Protein AF-A0A349SDU2-F1 (afdb_monomer_lite)

Sequence (182 aa):
MNSPEKTLDPVTVELIKGALQSARSEMEALIDRTSMSPFIREKKDYFTAVFDRQGRLISGTRVPLAGNLIDCILEQYPQDDMRDGDLYIYNDPYWSKGAVSHLPDMVFVAPVFSRSELMGFAEAWGHLWDIGGLMPGSISPDATETFHEGILVPPTRIYRAGQFNEEVMRMFLRNSRFPEMV

Radius of gyration: 17.79 Å; chains: 1; bounding box: 42×40×50 Å

Secondary structure (DSSP, 8-state):
-PPP-----HHHHHHHHHHHHHHHHHHHHHHHHH---HHHHTT--EEEEEEETTS-EEEE-SSS--S-SSHHHHHHS-GGG--TT-EEEE--TTTTTTSS-STTEEEEEEEEEETTEEEEEEEEEEE-S---SSSSSS--TT-SSGGGSS----SEEEEETTEE-HHHHHHHHHTSS-GGG-

pLDDT: mean 90.88, std 10.06, range [38.66, 98.62]

Structure (mmCIF, N/CA/C/O backbone):
data_AF-A0A349SDU2-F1
#
_entry.id   AF-A0A349SDU2-F1
#
loop_
_atom_site.group_PDB
_atom_site.id
_atom_site.type_symbol
_atom_site.label_atom_id
_atom_site.label_alt_id
_atom_site.label_comp_id
_atom_site.label_asym_id
_atom_site.label_entity_id
_atom_site.label_seq_id
_atom_site.pdbx_PDB_ins_code
_atom_site.Cartn_x
_atom_site.Cartn_y
_atom_site.Cartn_z
_atom_site.occupancy
_atom_site.B_iso_or_equiv
_atom_site.auth_seq_id
_atom_site.auth_comp_id
_atom_site.auth_asym_id
_atom_site.auth_atom_id
_atom_site.pdbx_PDB_model_num
ATOM 1 N N . MET A 1 1 ? -22.517 27.211 25.374 1.00 38.66 1 MET A N 1
ATOM 2 C CA . MET A 1 1 ? -22.355 26.172 26.412 1.00 38.66 1 MET A CA 1
ATOM 3 C C . MET A 1 1 ? -21.217 25.282 25.956 1.00 38.66 1 MET A C 1
ATOM 5 O O . MET A 1 1 ? -21.389 24.573 24.973 1.00 38.66 1 MET A O 1
ATOM 9 N N . ASN A 1 2 ? -20.042 25.411 26.573 1.00 44.59 2 ASN A N 1
ATOM 10 C CA . ASN A 1 2 ? -18.913 24.534 26.272 1.00 44.59 2 ASN A CA 1
ATOM 11 C C . ASN A 1 2 ? -19.280 23.131 26.749 1.00 44.59 2 ASN A C 1
ATOM 13 O O . ASN A 1 2 ? -19.652 22.954 27.909 1.00 44.59 2 ASN A O 1
ATOM 17 N N . SER A 1 3 ? -19.237 22.160 25.841 1.00 49.47 3 SER A N 1
ATOM 18 C CA . SER A 1 3 ? -19.352 20.753 26.222 1.00 49.47 3 SER A CA 1
ATOM 19 C C . SER A 1 3 ? -18.214 20.437 27.201 1.00 49.47 3 SER A C 1
ATOM 21 O O . SER A 1 3 ? -17.107 20.931 26.973 1.00 49.47 3 SER A O 1
ATOM 23 N N . PRO A 1 4 ? -18.451 19.683 28.289 1.00 53.06 4 PRO A N 1
ATOM 24 C CA . PRO A 1 4 ? -17.382 19.317 29.211 1.00 53.06 4 PRO A CA 1
ATOM 25 C C . PRO A 1 4 ? -16.270 18.619 28.422 1.00 53.06 4 PRO A C 1
ATOM 27 O O . PRO A 1 4 ? -16.563 17.740 27.606 1.00 53.06 4 PRO A O 1
ATOM 30 N N . GLU A 1 5 ? -15.014 19.032 28.626 1.00 62.66 5 GLU A N 1
ATOM 31 C CA . GLU A 1 5 ? -13.859 18.313 28.089 1.00 62.66 5 GLU A CA 1
ATOM 32 C C . GLU A 1 5 ? -13.986 16.851 28.517 1.00 62.66 5 GLU A C 1
ATOM 34 O O . GLU A 1 5 ? -13.950 16.530 29.705 1.00 62.66 5 GLU A O 1
ATOM 39 N N . LYS A 1 6 ? -14.201 15.956 27.547 1.00 67.00 6 LYS A N 1
ATOM 40 C CA . LYS A 1 6 ? -14.105 14.520 27.787 1.00 67.00 6 LYS A CA 1
ATOM 41 C C . LYS A 1 6 ? -12.643 14.229 28.093 1.00 67.00 6 LYS A C 1
ATOM 43 O O . LYS A 1 6 ? -11.842 14.058 27.178 1.00 67.00 6 LYS A O 1
ATOM 48 N N . THR A 1 7 ? -12.295 14.179 29.371 1.00 80.25 7 THR A N 1
ATOM 49 C CA . THR A 1 7 ? -11.026 13.617 29.820 1.00 80.25 7 THR A CA 1
ATOM 50 C C . THR A 1 7 ? -11.001 12.148 29.411 1.00 80.25 7 THR A C 1
ATOM 52 O O . THR A 1 7 ? -11.771 11.332 29.915 1.00 80.25 7 THR A O 1
ATOM 55 N N . LEU A 1 8 ? -10.167 11.825 28.420 1.00 87.12 8 LEU A N 1
ATOM 56 C CA . LEU A 1 8 ? -9.917 10.447 28.012 1.00 87.12 8 LEU A CA 1
ATOM 57 C C . LEU A 1 8 ? -9.234 9.718 29.171 1.00 87.12 8 LEU A C 1
ATOM 59 O O . LEU A 1 8 ? -8.253 10.218 29.720 1.00 87.12 8 LEU A O 1
ATOM 63 N N . ASP A 1 9 ? -9.757 8.549 29.538 1.00 93.69 9 ASP A N 1
ATOM 64 C CA . ASP A 1 9 ? -9.146 7.697 30.556 1.00 93.69 9 ASP A CA 1
ATOM 65 C C . ASP A 1 9 ? -7.732 7.271 30.103 1.00 93.69 9 ASP A C 1
ATOM 67 O O . ASP A 1 9 ? -7.604 6.620 29.059 1.00 93.69 9 ASP A O 1
ATOM 71 N N . PRO A 1 10 ? -6.666 7.613 30.853 1.00 93.38 10 PRO A N 1
ATOM 72 C CA . PRO A 1 10 ? -5.293 7.306 30.460 1.00 93.38 10 PRO A CA 1
ATOM 73 C C . PRO A 1 10 ? -5.035 5.811 30.255 1.00 93.38 10 PRO A C 1
ATOM 75 O O . PRO A 1 10 ? -4.247 5.440 29.387 1.00 93.38 10 PRO A O 1
ATOM 78 N N . VAL A 1 11 ? -5.718 4.947 31.018 1.00 95.62 11 VAL A N 1
ATOM 79 C CA . VAL A 1 11 ? -5.594 3.491 30.866 1.00 95.62 11 VAL A CA 1
ATOM 80 C C . VAL A 1 11 ? -6.148 3.060 29.510 1.00 95.62 11 VAL A C 1
ATOM 82 O O . VAL A 1 11 ? -5.473 2.355 28.764 1.00 95.62 11 VAL A O 1
ATOM 85 N N . THR A 1 12 ? -7.338 3.540 29.149 1.00 95.25 12 THR A N 1
ATOM 86 C CA . THR A 1 12 ? -7.950 3.292 27.838 1.00 95.25 12 THR A CA 1
ATOM 87 C C . THR A 1 12 ? -7.052 3.759 26.688 1.00 95.25 12 THR A C 1
ATOM 89 O O . THR A 1 12 ? -6.909 3.040 25.700 1.00 95.25 12 THR A O 1
ATOM 92 N N . VAL A 1 13 ? -6.408 4.925 26.809 1.00 93.81 13 VAL A N 1
ATOM 93 C CA . VAL A 1 13 ? -5.489 5.439 25.776 1.00 93.81 13 VAL A CA 1
ATOM 94 C C . VAL A 1 13 ? -4.296 4.504 25.570 1.00 93.81 13 VAL A C 1
ATOM 96 O O . VAL A 1 13 ? -4.000 4.142 24.429 1.00 93.81 13 VAL A O 1
ATOM 99 N N . GLU A 1 14 ? -3.634 4.070 26.644 1.00 95.38 14 GLU A N 1
ATOM 100 C CA . GLU A 1 14 ? -2.492 3.154 26.523 1.00 95.38 14 GLU A CA 1
ATOM 101 C C . GLU A 1 14 ? -2.910 1.761 26.029 1.00 95.38 14 GLU A C 1
ATOM 103 O O . GLU A 1 14 ? -2.187 1.161 25.234 1.00 95.38 14 GLU A O 1
ATOM 108 N N . LEU A 1 15 ? -4.099 1.270 26.402 1.00 96.56 15 LEU A N 1
ATOM 109 C CA . LEU A 1 15 ? -4.642 0.018 25.861 1.00 96.56 15 LEU A CA 1
ATOM 110 C C . LEU A 1 15 ? -4.881 0.102 24.348 1.00 96.56 15 LEU A C 1
ATOM 112 O O . LEU A 1 15 ? -4.461 -0.793 23.614 1.00 96.56 15 LEU A O 1
ATOM 116 N N . ILE A 1 16 ? -5.511 1.178 23.864 1.00 94.56 16 ILE A N 1
ATOM 117 C CA . ILE A 1 16 ? -5.759 1.384 22.427 1.00 94.56 16 ILE A CA 1
ATOM 118 C C . ILE A 1 16 ? -4.436 1.490 21.668 1.00 94.56 16 ILE A C 1
ATOM 120 O O . ILE A 1 16 ? -4.256 0.854 20.631 1.00 94.56 16 ILE A O 1
ATOM 124 N N . LYS A 1 17 ? -3.485 2.260 22.197 1.00 93.38 17 LYS A N 1
ATOM 125 C CA . LYS A 1 17 ? -2.150 2.407 21.613 1.00 93.38 17 LYS A CA 1
ATOM 126 C C . LYS A 1 17 ? -1.416 1.068 21.524 1.00 93.38 17 LYS A C 1
ATOM 128 O O . LYS A 1 17 ? -0.865 0.761 20.469 1.00 93.38 17 LYS A O 1
ATOM 133 N N . GLY A 1 18 ? -1.443 0.262 22.586 1.00 95.00 18 GLY A N 1
ATOM 134 C CA . GLY A 1 18 ? -0.861 -1.081 22.591 1.00 95.00 18 GLY A CA 1
ATOM 135 C C . GLY A 1 18 ? -1.528 -2.012 21.575 1.00 95.00 18 GLY A C 1
ATOM 136 O O . GLY A 1 18 ? -0.834 -2.713 20.841 1.00 95.00 18 GLY A O 1
ATOM 137 N N . ALA A 1 19 ? -2.858 -1.966 21.461 1.00 95.44 19 ALA A N 1
ATOM 138 C CA . ALA A 1 19 ? -3.601 -2.748 20.473 1.00 95.44 19 ALA A CA 1
ATOM 139 C C . ALA A 1 19 ? -3.237 -2.362 19.028 1.00 95.44 19 ALA A C 1
ATOM 141 O O . ALA A 1 19 ? -2.980 -3.242 18.209 1.00 95.44 19 ALA A O 1
ATOM 142 N N . LEU A 1 20 ? -3.139 -1.063 18.721 1.00 94.19 20 LEU A N 1
ATOM 143 C CA . LEU A 1 20 ? -2.716 -0.572 17.402 1.00 94.19 20 LEU A CA 1
ATOM 144 C C . LEU A 1 20 ? -1.275 -0.978 17.073 1.00 94.19 20 LEU A C 1
ATOM 146 O O . LEU A 1 20 ? -0.985 -1.383 15.950 1.00 94.19 20 LEU A O 1
ATOM 150 N N . GLN A 1 21 ? -0.375 -0.914 18.057 1.00 92.38 21 GLN A N 1
ATOM 151 C CA . GLN A 1 21 ? 1.003 -1.375 17.889 1.00 92.38 21 GLN A CA 1
ATOM 152 C C . GLN A 1 21 ? 1.075 -2.882 17.628 1.00 92.38 21 GLN A C 1
ATOM 154 O O . GLN A 1 21 ? 1.850 -3.295 16.767 1.00 92.38 21 GLN A O 1
ATOM 159 N N . SER A 1 22 ? 0.265 -3.679 18.331 1.00 94.75 22 SER A N 1
ATOM 160 C CA . SER A 1 22 ? 0.169 -5.126 18.119 1.00 94.75 22 SER A CA 1
ATOM 161 C C . SER A 1 22 ? -0.355 -5.449 16.722 1.00 94.75 22 SER A C 1
ATOM 163 O O . SER A 1 22 ? 0.265 -6.234 16.013 1.00 94.75 22 SER A O 1
ATOM 165 N N . ALA A 1 23 ? -1.443 -4.797 16.297 1.00 94.19 23 ALA A N 1
ATOM 166 C CA . ALA A 1 23 ? -2.010 -4.974 14.961 1.00 94.19 23 ALA A CA 1
ATOM 167 C 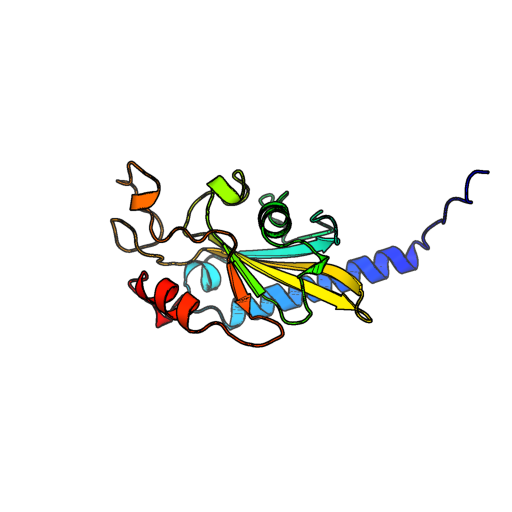C . ALA A 1 23 ? -0.990 -4.636 13.863 1.00 94.19 23 ALA A C 1
ATOM 169 O O . ALA A 1 23 ? -0.794 -5.420 12.940 1.00 94.19 23 ALA A O 1
ATOM 170 N N . ARG A 1 24 ? -0.267 -3.517 14.002 1.00 92.19 24 ARG A N 1
ATOM 171 C CA . ARG A 1 24 ? 0.830 -3.156 13.094 1.00 92.19 24 ARG A CA 1
ATOM 172 C C . ARG A 1 24 ? 1.920 -4.231 13.068 1.00 92.19 24 ARG A C 1
ATOM 174 O O . ARG A 1 24 ? 2.343 -4.636 11.997 1.00 92.19 24 ARG A O 1
ATOM 181 N N . SER A 1 25 ? 2.364 -4.729 14.222 1.00 92.19 25 SER A N 1
ATOM 182 C CA . SER A 1 25 ? 3.377 -5.793 14.268 1.00 92.19 25 SER A CA 1
ATOM 183 C C . SER A 1 25 ? 2.908 -7.095 13.612 1.00 92.19 25 SER A C 1
ATOM 185 O O . SER A 1 25 ? 3.718 -7.784 12.995 1.00 92.19 25 SER A O 1
ATOM 187 N N . GLU A 1 26 ? 1.616 -7.418 13.682 1.00 94.88 26 GLU A N 1
ATOM 188 C CA . GLU A 1 26 ? 1.044 -8.525 12.911 1.00 94.88 26 GLU A CA 1
ATOM 189 C C . GLU A 1 26 ? 1.062 -8.238 11.404 1.00 94.88 26 GLU A C 1
ATOM 191 O O . GLU A 1 26 ? 1.471 -9.111 10.642 1.00 94.88 26 GLU A O 1
ATOM 196 N N . MET A 1 27 ? 0.707 -7.024 10.964 1.00 94.62 27 MET A N 1
ATOM 197 C CA . MET A 1 27 ? 0.821 -6.617 9.554 1.00 94.62 27 MET A CA 1
ATOM 198 C C . MET A 1 27 ? 2.261 -6.765 9.040 1.00 94.62 27 MET A C 1
ATOM 200 O O . MET A 1 27 ? 2.480 -7.373 7.994 1.00 94.62 27 MET A O 1
ATOM 204 N N . GLU A 1 28 ? 3.249 -6.278 9.798 1.00 92.50 28 GLU A N 1
ATOM 205 C CA . GLU A 1 28 ? 4.674 -6.394 9.457 1.00 92.50 28 GLU A CA 1
ATOM 206 C C . GLU A 1 28 ? 5.100 -7.866 9.352 1.00 92.50 28 GLU A C 1
ATOM 208 O O . GLU A 1 28 ? 5.736 -8.257 8.376 1.00 92.50 28 GLU A O 1
ATOM 213 N N . ALA A 1 29 ? 4.696 -8.708 10.310 1.00 92.69 29 ALA A N 1
ATOM 214 C CA . ALA A 1 29 ? 5.004 -10.138 10.298 1.00 92.69 29 ALA A CA 1
ATOM 215 C C . ALA A 1 29 ? 4.348 -10.887 9.121 1.00 92.69 29 ALA A C 1
ATOM 217 O O . ALA A 1 29 ? 4.910 -11.864 8.617 1.00 92.69 29 ALA A O 1
ATOM 218 N N . LEU A 1 30 ? 3.160 -10.455 8.684 1.00 94.12 30 LEU A N 1
ATOM 219 C CA . LEU A 1 30 ? 2.498 -10.994 7.497 1.00 94.12 30 LEU A CA 1
ATOM 220 C C . LEU A 1 30 ? 3.281 -10.651 6.229 1.00 94.12 30 LEU A C 1
ATOM 222 O O . LEU A 1 30 ? 3.592 -11.558 5.464 1.00 94.12 30 LEU A O 1
ATOM 226 N N . ILE A 1 31 ? 3.649 -9.385 6.038 1.00 92.62 31 ILE A N 1
ATOM 227 C CA . ILE A 1 31 ? 4.434 -8.950 4.874 1.00 92.62 31 ILE A CA 1
ATOM 228 C C . ILE A 1 31 ? 5.765 -9.706 4.819 1.00 92.62 31 ILE A C 1
ATOM 230 O O . ILE A 1 31 ? 6.130 -10.262 3.781 1.00 92.62 31 ILE A O 1
ATOM 234 N N . ASP A 1 32 ? 6.440 -9.811 5.962 1.00 89.25 32 ASP A N 1
ATOM 235 C CA . ASP A 1 32 ? 7.736 -10.472 6.082 1.00 89.25 32 ASP A CA 1
ATOM 236 C C . ASP A 1 32 ? 7.724 -11.945 5.679 1.00 89.25 32 ASP A C 1
ATOM 238 O O . ASP A 1 32 ? 8.685 -12.436 5.082 1.00 89.25 32 ASP A O 1
ATOM 242 N N . ARG A 1 33 ? 6.653 -12.669 6.020 1.00 90.31 33 ARG A N 1
ATOM 243 C CA . ARG A 1 33 ? 6.565 -14.112 5.769 1.00 90.31 33 ARG A CA 1
ATOM 244 C C . ARG A 1 33 ? 6.019 -14.456 4.384 1.00 90.31 33 ARG A C 1
ATOM 246 O O . ARG A 1 33 ? 6.209 -15.587 3.945 1.00 90.31 33 ARG A O 1
ATOM 253 N N . THR A 1 34 ? 5.288 -13.543 3.737 1.00 92.06 34 THR A N 1
ATOM 254 C CA . THR A 1 34 ? 4.619 -13.821 2.454 1.00 92.06 34 THR A CA 1
ATOM 255 C C . THR A 1 34 ? 5.290 -13.164 1.262 1.00 92.06 34 THR A C 1
ATOM 257 O O . THR A 1 34 ? 5.083 -13.625 0.143 1.00 92.06 34 THR A O 1
ATOM 260 N N . SER A 1 35 ? 6.071 -12.101 1.465 1.00 89.56 35 SER A N 1
ATOM 261 C CA . SER A 1 35 ? 6.688 -11.405 0.344 1.00 89.56 35 SER A CA 1
ATOM 262 C C . SER A 1 35 ? 7.758 -12.250 -0.345 1.00 89.56 35 SER A C 1
ATOM 264 O O . SER A 1 35 ? 8.634 -12.844 0.290 1.00 89.56 35 SER A O 1
ATOM 266 N N . MET A 1 36 ? 7.694 -12.268 -1.676 1.00 86.31 36 MET A N 1
ATOM 267 C CA . MET A 1 36 ? 8.685 -12.909 -2.538 1.00 86.31 36 MET A CA 1
ATOM 268 C C . MET A 1 36 ? 9.763 -11.925 -3.018 1.00 86.31 36 MET A C 1
ATOM 270 O O . MET A 1 36 ? 10.838 -12.365 -3.427 1.00 86.31 36 MET A O 1
ATOM 274 N N . SER A 1 37 ? 9.516 -10.612 -2.920 1.00 85.94 37 SER A N 1
ATOM 275 C CA . SER A 1 37 ? 10.471 -9.569 -3.307 1.00 85.94 37 SER A CA 1
ATOM 276 C C . SER A 1 37 ? 11.676 -9.556 -2.357 1.00 85.94 37 SER A C 1
ATOM 278 O O . SER A 1 37 ? 11.498 -9.381 -1.147 1.00 85.94 37 SER A O 1
ATOM 280 N N . PRO A 1 38 ? 12.921 -9.656 -2.862 1.00 85.44 38 PRO A N 1
ATOM 281 C CA . PRO A 1 38 ? 14.118 -9.545 -2.027 1.00 85.44 38 PRO A CA 1
ATOM 282 C C . PRO A 1 38 ? 14.242 -8.198 -1.297 1.00 85.44 38 PRO A C 1
ATOM 284 O O . PRO A 1 38 ? 14.819 -8.149 -0.211 1.00 85.44 38 PRO A O 1
ATOM 287 N N . PHE A 1 39 ? 13.698 -7.109 -1.856 1.00 87.06 39 PHE A N 1
ATOM 288 C CA . PHE A 1 39 ? 13.690 -5.796 -1.192 1.00 87.06 39 PHE A CA 1
ATOM 289 C C . PHE A 1 39 ? 12.834 -5.816 0.076 1.00 87.06 39 PHE A C 1
ATOM 291 O O . PHE A 1 39 ? 13.256 -5.338 1.124 1.00 87.06 39 PHE A O 1
ATOM 298 N N . ILE A 1 40 ? 11.677 -6.463 0.024 1.00 88.62 40 ILE A N 1
ATOM 299 C CA . ILE A 1 40 ? 10.806 -6.572 1.191 1.00 88.62 40 ILE A CA 1
ATOM 300 C C . ILE A 1 40 ? 11.364 -7.629 2.153 1.00 88.62 40 ILE A C 1
ATOM 302 O O . ILE A 1 40 ? 11.580 -7.347 3.328 1.00 88.62 40 ILE A O 1
ATOM 306 N N . ARG A 1 41 ? 11.677 -8.833 1.658 1.00 86.19 41 ARG A N 1
ATOM 307 C CA . ARG A 1 41 ? 12.054 -9.971 2.509 1.00 86.19 41 ARG A CA 1
ATOM 308 C C . ARG A 1 41 ? 13.408 -9.799 3.198 1.00 86.19 41 ARG A C 1
ATOM 310 O O . ARG A 1 41 ? 13.517 -10.100 4.385 1.00 86.19 41 ARG A O 1
ATOM 317 N N . GLU A 1 42 ? 14.427 -9.342 2.466 1.00 86.88 42 GLU A N 1
ATOM 318 C CA . GLU A 1 42 ? 15.803 -9.237 2.979 1.00 86.88 42 GLU A CA 1
ATOM 319 C C . GLU A 1 42 ? 16.135 -7.826 3.467 1.00 86.88 42 GLU A C 1
ATOM 321 O O . GLU A 1 42 ? 16.725 -7.675 4.535 1.00 86.88 42 GLU A O 1
ATOM 326 N N . LYS A 1 43 ? 15.763 -6.782 2.707 1.00 87.81 43 LYS A N 1
ATOM 327 C CA . LYS A 1 43 ? 16.083 -5.395 3.095 1.00 87.81 43 LYS A CA 1
ATOM 328 C C . LYS A 1 43 ? 15.077 -4.781 4.061 1.00 87.81 43 LYS A C 1
ATOM 330 O O . LYS A 1 43 ? 15.413 -3.775 4.679 1.00 87.81 43 LYS A O 1
ATOM 335 N N . LYS A 1 44 ? 13.896 -5.389 4.214 1.00 90.00 44 LYS A N 1
ATOM 336 C CA . LYS A 1 44 ? 12.798 -4.853 5.031 1.00 90.00 44 LYS A CA 1
ATOM 337 C C . LYS A 1 44 ? 12.346 -3.476 4.547 1.00 90.00 44 LYS A C 1
ATOM 339 O O . LYS A 1 44 ? 12.037 -2.597 5.344 1.00 90.00 44 LYS A O 1
ATOM 344 N N . ASP A 1 45 ? 12.341 -3.307 3.226 1.00 90.50 45 ASP A N 1
ATOM 345 C CA . ASP A 1 45 ? 11.960 -2.065 2.560 1.00 90.50 45 ASP A CA 1
ATOM 346 C C . ASP A 1 45 ? 10.442 -2.021 2.353 1.00 90.50 45 ASP A C 1
ATOM 348 O O . ASP A 1 45 ? 9.901 -2.275 1.272 1.00 90.50 45 ASP A O 1
ATOM 352 N N . TYR A 1 46 ? 9.751 -1.859 3.477 1.00 90.88 46 TYR A N 1
ATOM 353 C CA . TYR A 1 46 ? 8.306 -1.752 3.558 1.00 90.88 46 TYR A CA 1
ATOM 354 C C . TYR A 1 46 ? 7.914 -0.926 4.783 1.00 90.88 46 TYR A C 1
ATOM 356 O O . TYR A 1 46 ? 8.673 -0.756 5.742 1.00 90.88 46 TYR A O 1
ATOM 364 N N . PHE A 1 47 ? 6.688 -0.429 4.765 1.00 90.12 47 PHE A N 1
ATOM 365 C CA . PHE A 1 47 ? 6.094 0.342 5.842 1.00 90.12 47 PHE A CA 1
ATOM 366 C C . PHE A 1 47 ? 4.661 -0.130 6.044 1.00 90.12 47 PHE A C 1
ATOM 368 O O . PHE A 1 47 ? 4.004 -0.595 5.117 1.00 90.12 47 PHE A O 1
ATOM 375 N N . THR A 1 48 ? 4.187 -0.048 7.279 1.00 93.50 48 THR A N 1
ATOM 376 C CA . THR A 1 48 ? 2.782 -0.286 7.598 1.00 93.50 48 THR A CA 1
ATOM 377 C C . THR A 1 48 ? 2.284 0.819 8.498 1.00 93.50 48 THR A C 1
ATOM 379 O O . THR A 1 48 ? 2.999 1.260 9.408 1.00 93.50 48 THR A O 1
ATOM 382 N N . ALA A 1 49 ? 1.044 1.232 8.288 1.00 93.31 49 ALA A N 1
ATOM 383 C CA . ALA A 1 49 ? 0.410 2.214 9.137 1.00 93.31 49 ALA A CA 1
ATOM 384 C C . ALA A 1 49 ? -1.094 2.036 9.273 1.00 93.31 49 ALA A C 1
ATOM 386 O O . ALA A 1 49 ? -1.775 1.347 8.519 1.00 93.31 49 ALA A O 1
ATOM 387 N N . VAL A 1 50 ? -1.602 2.712 10.294 1.00 94.25 50 VAL A N 1
ATOM 388 C CA . VAL A 1 50 ? -3.010 2.933 10.554 1.00 94.25 50 VAL A CA 1
ATOM 389 C C . VAL A 1 50 ? -3.250 4.433 10.520 1.00 94.25 50 VAL A C 1
ATOM 391 O O . VAL A 1 50 ? -2.594 5.201 11.233 1.00 94.25 50 VAL A O 1
ATOM 394 N N . PHE A 1 51 ? -4.222 4.833 9.715 1.00 95.06 51 PHE A N 1
ATOM 395 C CA . PHE A 1 51 ? -4.680 6.205 9.571 1.00 95.06 51 PHE A CA 1
ATOM 396 C C . PHE A 1 51 ? -6.103 6.330 10.106 1.00 95.06 51 PHE A C 1
ATOM 398 O O . PHE A 1 51 ? -6.877 5.372 10.082 1.00 95.06 51 PHE A O 1
ATOM 405 N N . ASP A 1 52 ? -6.472 7.512 10.588 1.00 95.06 52 ASP A N 1
ATOM 406 C CA . ASP A 1 52 ? -7.869 7.787 10.903 1.00 95.06 52 ASP A CA 1
ATOM 407 C C . ASP A 1 52 ? -8.697 8.050 9.641 1.00 95.06 52 ASP A C 1
ATOM 409 O O . ASP A 1 52 ? -8.185 8.127 8.524 1.00 95.06 52 ASP A O 1
ATOM 413 N N . ARG A 1 53 ? -10.010 8.224 9.817 1.00 95.56 53 ARG A N 1
ATOM 414 C CA . ARG A 1 53 ? -10.930 8.513 8.710 1.00 95.56 53 ARG A CA 1
ATOM 415 C C . ARG A 1 53 ? -10.611 9.822 7.967 1.00 95.56 53 ARG A C 1
ATOM 417 O O . ARG A 1 53 ? -11.182 10.059 6.916 1.00 95.56 53 ARG A O 1
ATOM 424 N N . GLN A 1 54 ? -9.775 10.705 8.516 1.00 94.12 54 GLN A N 1
ATOM 425 C CA . GLN A 1 54 ? -9.327 11.938 7.864 1.00 94.12 54 GLN A CA 1
ATOM 426 C C . GLN A 1 54 ? -7.997 11.753 7.115 1.00 94.12 54 GLN A C 1
ATOM 428 O O . GLN A 1 54 ? -7.460 12.735 6.619 1.00 94.12 54 GLN A O 1
ATOM 433 N N . GLY A 1 55 ? -7.448 10.536 7.058 1.00 92.94 55 GLY A N 1
ATOM 434 C CA . GLY A 1 55 ? -6.156 10.281 6.425 1.00 92.94 55 GLY A CA 1
ATOM 435 C C . GLY A 1 55 ? -4.959 10.717 7.268 1.00 92.94 55 GLY A C 1
ATOM 436 O O . GLY A 1 55 ? -3.846 10.789 6.758 1.00 92.94 55 GLY A O 1
ATOM 437 N N . ARG A 1 56 ? -5.147 10.993 8.566 1.00 92.38 56 ARG A N 1
ATOM 438 C CA . ARG A 1 56 ? -4.052 11.375 9.467 1.00 92.38 56 ARG A CA 1
ATOM 439 C C . ARG A 1 56 ? -3.414 10.132 10.066 1.00 92.38 56 ARG A C 1
ATOM 441 O O . ARG A 1 56 ? -4.119 9.253 10.563 1.00 92.38 56 ARG A O 1
ATOM 448 N N . LEU A 1 57 ? -2.085 10.076 10.052 1.00 92.06 57 LEU A N 1
ATOM 449 C CA . LEU A 1 57 ? -1.324 8.965 10.619 1.00 92.06 57 LEU A CA 1
ATOM 450 C C . LEU A 1 57 ? -1.581 8.839 12.131 1.00 92.06 57 LEU A C 1
ATOM 452 O O . LEU A 1 57 ? -1.364 9.789 12.883 1.00 92.06 57 LEU A O 1
ATOM 456 N N . ILE A 1 58 ? -2.002 7.653 12.576 1.00 92.00 58 ILE A N 1
ATOM 457 C CA . ILE A 1 58 ? -2.234 7.328 13.994 1.00 92.00 58 ILE A CA 1
ATOM 458 C C . ILE A 1 58 ? -1.124 6.433 14.541 1.00 92.00 58 ILE A C 1
ATOM 460 O O . ILE A 1 58 ? -0.627 6.645 15.648 1.00 92.00 58 ILE A O 1
ATOM 464 N N . SER A 1 59 ? -0.729 5.420 13.774 1.00 90.44 59 SER A N 1
ATOM 465 C CA . SER A 1 59 ? 0.350 4.498 14.122 1.00 90.44 59 SER A CA 1
ATOM 466 C C . SER A 1 59 ? 1.057 4.069 12.848 1.00 90.44 59 SER A C 1
ATOM 468 O O . SER A 1 59 ? 0.384 3.779 11.872 1.00 90.44 59 SER A O 1
ATOM 470 N N . GLY A 1 60 ? 2.384 4.020 12.840 1.00 88.12 60 GLY A N 1
ATOM 471 C CA . GLY A 1 60 ? 3.151 3.608 11.666 1.00 88.12 60 GLY A CA 1
ATOM 472 C C . GLY A 1 60 ? 4.471 2.955 12.044 1.00 88.12 60 GLY A C 1
ATOM 473 O O . GLY A 1 60 ? 4.904 3.031 13.201 1.00 88.12 60 GLY A O 1
ATOM 474 N N . THR A 1 61 ? 5.113 2.299 11.079 1.00 82.19 61 THR A N 1
ATOM 475 C CA . THR A 1 61 ? 6.485 1.800 11.225 1.00 82.19 61 THR A CA 1
ATOM 476 C C . THR A 1 61 ? 7.436 2.969 11.521 1.00 82.19 61 THR A C 1
ATOM 478 O O . THR A 1 61 ? 7.155 4.131 11.244 1.00 82.19 61 THR A O 1
ATOM 481 N N . ARG A 1 62 ? 8.574 2.698 12.162 1.00 65.44 62 ARG A N 1
ATOM 482 C CA . ARG A 1 62 ? 9.475 3.718 12.737 1.00 65.44 62 ARG A CA 1
ATOM 483 C C . ARG A 1 62 ? 10.322 4.493 11.709 1.00 65.44 62 ARG A C 1
ATOM 485 O O . ARG A 1 62 ? 11.415 4.945 12.045 1.00 65.44 62 ARG A O 1
ATOM 492 N N . VAL A 1 63 ? 9.829 4.636 10.480 1.00 61.69 63 VAL A N 1
ATOM 493 C CA . VAL A 1 63 ? 10.497 5.290 9.347 1.00 61.69 63 VAL A CA 1
ATOM 494 C C . VAL A 1 63 ? 9.731 6.577 8.994 1.00 61.69 63 VAL A C 1
ATOM 496 O O . VAL A 1 63 ? 8.503 6.541 8.915 1.00 61.69 63 VAL A O 1
ATOM 499 N N . PRO A 1 64 ? 10.400 7.731 8.811 1.00 54.56 64 PRO A N 1
ATOM 500 C CA . PRO A 1 64 ? 9.744 9.038 8.716 1.00 54.56 64 PRO A CA 1
ATOM 501 C C . PRO A 1 64 ? 9.225 9.361 7.300 1.00 54.56 64 PRO A C 1
ATOM 503 O O . PRO A 1 64 ? 9.482 10.451 6.799 1.00 54.56 64 PRO A O 1
ATOM 506 N N . LEU A 1 65 ? 8.535 8.427 6.636 1.00 59.03 65 LEU A N 1
ATOM 507 C CA . LEU A 1 65 ? 8.228 8.553 5.200 1.00 59.03 65 LEU A CA 1
ATOM 508 C C . LEU A 1 65 ? 6.772 8.887 4.837 1.00 59.03 65 LEU A C 1
ATOM 510 O O . LEU A 1 65 ? 6.529 9.301 3.714 1.00 59.03 65 LEU A O 1
ATOM 514 N N . ALA A 1 66 ? 5.801 8.803 5.747 1.00 59.31 66 ALA A N 1
ATOM 515 C CA . ALA A 1 66 ? 4.397 8.771 5.326 1.00 59.31 66 ALA A CA 1
ATOM 516 C C . ALA A 1 66 ? 3.499 9.726 6.121 1.00 59.31 66 ALA A C 1
ATOM 518 O O . ALA A 1 66 ? 2.938 9.365 7.153 1.00 59.31 66 ALA A O 1
ATOM 519 N N . GLY A 1 67 ? 3.352 10.962 5.640 1.00 64.75 67 GLY A N 1
ATOM 520 C CA . GLY A 1 67 ? 2.364 11.902 6.181 1.00 64.75 67 GLY A CA 1
ATOM 521 C C . GLY A 1 67 ? 1.024 11.864 5.447 1.00 64.75 67 GLY A C 1
ATOM 522 O O . GLY A 1 67 ? -0.016 12.013 6.079 1.00 64.75 67 GLY A O 1
ATOM 523 N N . ASN A 1 68 ? 1.054 11.663 4.125 1.00 83.06 68 ASN A N 1
ATOM 524 C CA . ASN A 1 68 ? -0.103 11.869 3.261 1.00 83.06 68 ASN A CA 1
ATOM 525 C C . ASN A 1 68 ? -0.298 10.744 2.225 1.00 83.06 68 ASN A C 1
ATOM 527 O O . ASN A 1 68 ? -0.276 10.976 1.020 1.00 83.06 68 ASN A O 1
ATOM 531 N N . LEU A 1 69 ? -0.464 9.506 2.698 1.00 91.69 69 LEU A N 1
ATOM 532 C CA . LEU A 1 69 ? -0.706 8.356 1.816 1.00 91.69 69 LEU A CA 1
ATOM 533 C C . LEU A 1 69 ? -2.191 8.143 1.477 1.00 91.69 69 LEU A C 1
ATOM 535 O O . LEU A 1 69 ? -2.520 7.305 0.639 1.00 91.69 69 LEU A O 1
ATOM 539 N N . ILE A 1 70 ? -3.094 8.873 2.133 1.00 95.38 70 ILE A N 1
ATOM 540 C CA . ILE A 1 70 ? -4.537 8.632 2.049 1.00 95.38 70 ILE A CA 1
ATOM 541 C C . ILE A 1 70 ? -5.253 9.706 1.222 1.00 95.38 70 ILE A C 1
ATOM 543 O O . ILE A 1 70 ? -6.246 9.381 0.569 1.00 95.38 70 ILE A O 1
ATOM 547 N N . ASP A 1 71 ? -4.761 10.952 1.173 1.00 94.44 71 ASP A N 1
ATOM 548 C CA . ASP A 1 71 ? -5.502 12.042 0.517 1.00 94.44 71 ASP A CA 1
ATOM 549 C C . ASP A 1 71 ? -5.717 11.778 -0.973 1.00 94.44 71 ASP A C 1
ATOM 551 O O . ASP A 1 71 ? -6.811 12.015 -1.473 1.00 94.44 71 ASP A O 1
ATOM 555 N N . CYS A 1 72 ? -4.729 11.222 -1.683 1.00 94.69 72 CYS A N 1
ATOM 556 C CA . CYS A 1 72 ? -4.886 10.919 -3.109 1.00 94.69 72 CYS A CA 1
ATOM 557 C C . CYS A 1 72 ? -5.996 9.885 -3.376 1.00 94.69 72 CYS A C 1
ATOM 559 O O . CYS A 1 72 ? -6.733 10.007 -4.356 1.00 94.69 72 CYS A O 1
ATOM 561 N N . ILE A 1 73 ? -6.174 8.908 -2.477 1.00 96.75 73 ILE A N 1
ATOM 562 C CA . ILE A 1 73 ? -7.294 7.966 -2.536 1.00 96.75 73 ILE A CA 1
ATOM 563 C C . ILE A 1 73 ? -8.602 8.709 -2.263 1.00 96.75 73 ILE A C 1
ATOM 565 O O . ILE A 1 73 ? -9.550 8.532 -3.016 1.00 96.75 73 ILE A O 1
ATOM 569 N N . LEU A 1 74 ? -8.662 9.545 -1.223 1.00 96.06 74 LEU A N 1
ATOM 570 C CA . LEU A 1 74 ? -9.876 10.278 -0.840 1.00 96.06 74 LEU A CA 1
ATOM 571 C C . LEU A 1 74 ? -10.321 11.313 -1.882 1.00 96.06 74 LEU A C 1
ATOM 573 O O . LEU A 1 74 ? -11.519 11.553 -2.033 1.00 96.06 74 LEU A O 1
ATOM 577 N N . GLU A 1 75 ? -9.377 11.913 -2.605 1.00 94.88 75 GLU A N 1
ATOM 578 C CA . GLU A 1 75 ? -9.643 12.846 -3.704 1.00 94.88 75 GLU A CA 1
ATOM 579 C C . GLU A 1 75 ? -10.318 12.150 -4.892 1.00 94.88 75 GLU A C 1
ATOM 581 O O . GLU A 1 75 ? -11.186 12.740 -5.536 1.00 94.88 75 GLU A O 1
ATOM 586 N N . GLN A 1 76 ? -9.957 10.893 -5.168 1.00 95.88 76 GLN A N 1
ATOM 587 C CA . GLN A 1 76 ? -10.523 10.119 -6.275 1.00 95.88 76 GLN A CA 1
ATOM 588 C C . GLN A 1 76 ? -11.735 9.265 -5.870 1.00 95.88 76 GLN A C 1
ATOM 590 O O . GLN A 1 76 ? -12.657 9.077 -6.665 1.00 95.88 76 GLN A O 1
ATOM 595 N N . TYR A 1 77 ? -11.744 8.748 -4.643 1.00 96.88 77 TYR A N 1
ATOM 596 C CA . TYR A 1 77 ? -12.762 7.861 -4.091 1.00 96.88 77 TYR A CA 1
ATOM 597 C C . TYR A 1 77 ? -13.332 8.486 -2.813 1.00 96.88 77 TYR A C 1
ATOM 599 O O . TYR A 1 77 ? -12.754 8.336 -1.735 1.00 96.88 77 TYR A O 1
ATOM 607 N N . PRO A 1 78 ? -14.480 9.177 -2.902 1.00 95.88 78 PRO A N 1
ATOM 608 C CA . PRO A 1 78 ? -15.152 9.713 -1.728 1.00 95.88 78 PRO A CA 1
ATOM 609 C C . PRO A 1 78 ? -15.490 8.608 -0.721 1.00 95.88 78 PRO A C 1
ATOM 611 O O . PRO A 1 78 ? -15.845 7.494 -1.109 1.00 95.88 78 PRO A O 1
ATOM 614 N N . GLN A 1 79 ? -15.446 8.932 0.574 1.00 96.19 79 GLN A N 1
ATOM 615 C CA . GLN A 1 79 ? -15.690 7.965 1.658 1.00 96.19 79 GLN A CA 1
ATOM 616 C C . GLN A 1 79 ? -17.047 7.261 1.541 1.00 96.19 79 GLN A C 1
ATOM 618 O O . GLN A 1 79 ? -17.143 6.077 1.845 1.00 96.19 79 GLN A O 1
ATOM 623 N N . ASP A 1 80 ? -18.065 7.955 1.028 1.00 95.38 80 ASP A N 1
ATOM 624 C CA . ASP A 1 80 ? -19.408 7.403 0.820 1.00 95.38 80 ASP A CA 1
ATOM 625 C C . ASP A 1 80 ? -19.459 6.307 -0.263 1.00 95.38 80 ASP A C 1
ATOM 627 O O . ASP A 1 80 ? -20.390 5.501 -0.277 1.00 95.38 80 ASP A O 1
ATOM 631 N N . ASP A 1 81 ? -18.476 6.252 -1.174 1.00 95.69 81 ASP A N 1
ATOM 632 C CA . ASP A 1 81 ? -18.359 5.149 -2.134 1.00 95.69 81 ASP A CA 1
ATOM 633 C C . ASP A 1 81 ? -17.611 3.949 -1.542 1.00 95.69 81 ASP A C 1
ATOM 635 O O . ASP A 1 81 ? -17.733 2.846 -2.075 1.00 95.69 81 ASP A O 1
ATOM 639 N N . MET A 1 82 ? -16.841 4.124 -0.466 1.00 97.69 82 MET A N 1
ATOM 640 C CA . MET A 1 82 ? -16.011 3.063 0.103 1.00 97.69 82 MET A CA 1
ATOM 641 C C . MET A 1 82 ? -16.849 1.989 0.792 1.00 97.69 82 MET A C 1
ATOM 643 O O . MET A 1 82 ? -17.884 2.255 1.404 1.00 97.69 82 MET A O 1
ATOM 647 N N . ARG A 1 83 ? -16.386 0.743 0.700 1.00 97.50 83 ARG A N 1
ATOM 648 C CA . ARG A 1 83 ? -17.047 -0.422 1.293 1.00 97.50 83 ARG A CA 1
ATOM 649 C C . ARG A 1 83 ? -16.046 -1.276 2.047 1.00 97.50 83 ARG A C 1
ATOM 651 O O . ARG A 1 83 ? -14.863 -1.303 1.715 1.00 97.50 83 ARG A O 1
ATOM 658 N N . ASP A 1 84 ? -16.549 -2.002 3.037 1.00 97.62 84 ASP A N 1
ATOM 659 C CA . ASP A 1 84 ? -15.774 -3.053 3.685 1.00 97.62 84 ASP A CA 1
ATOM 660 C C . ASP A 1 84 ? -15.334 -4.094 2.644 1.00 97.62 84 ASP A C 1
ATOM 662 O O . ASP A 1 84 ? -16.115 -4.478 1.768 1.00 97.62 84 ASP A O 1
ATOM 666 N N . GLY A 1 85 ? -14.067 -4.501 2.706 1.00 97.62 85 GLY A N 1
ATOM 667 C CA . GLY A 1 85 ? -13.432 -5.355 1.700 1.00 97.62 85 GLY A CA 1
ATOM 668 C C . GLY A 1 85 ? -13.009 -4.652 0.402 1.00 97.62 85 GLY A C 1
ATOM 669 O O . GLY A 1 85 ? -12.667 -5.342 -0.560 1.00 97.62 85 GLY A O 1
ATOM 670 N N . ASP A 1 86 ? -13.042 -3.319 0.325 1.00 98.62 86 ASP A N 1
ATOM 671 C CA . ASP A 1 86 ? -12.330 -2.596 -0.735 1.00 98.62 86 ASP A CA 1
ATOM 672 C C . ASP A 1 86 ? -10.805 -2.629 -0.495 1.00 98.62 86 ASP A C 1
ATOM 674 O O . ASP A 1 86 ? -10.341 -2.677 0.643 1.00 98.62 86 ASP A O 1
ATOM 678 N N . LEU A 1 87 ? -10.015 -2.568 -1.571 1.00 98.44 87 LEU A N 1
ATOM 679 C CA . LEU A 1 87 ? -8.556 -2.409 -1.516 1.00 98.44 87 LEU A CA 1
ATOM 680 C C . LEU A 1 87 ? -8.108 -1.517 -2.670 1.00 98.44 87 LEU A C 1
ATOM 682 O O . LEU A 1 87 ? -8.498 -1.747 -3.820 1.00 98.44 87 LEU A O 1
ATOM 686 N N . TYR A 1 88 ? -7.286 -0.524 -2.359 1.00 98.31 88 TYR A N 1
ATOM 687 C CA . TYR A 1 88 ? -6.743 0.441 -3.307 1.00 98.31 88 TYR A CA 1
ATOM 688 C C . TYR A 1 88 ? -5.234 0.261 -3.441 1.00 98.31 88 TYR A C 1
ATOM 690 O O . TYR A 1 88 ? -4.575 -0.048 -2.449 1.00 98.31 88 TYR A O 1
ATOM 698 N N . ILE A 1 89 ? -4.703 0.478 -4.645 1.00 97.56 89 ILE A N 1
ATOM 699 C CA . ILE A 1 89 ? -3.264 0.521 -4.924 1.00 97.56 89 ILE A CA 1
ATOM 700 C C . ILE A 1 89 ? -2.885 1.795 -5.659 1.00 97.56 89 ILE A C 1
ATOM 702 O O . ILE A 1 89 ? -3.701 2.322 -6.422 1.00 97.56 89 ILE A O 1
ATOM 706 N N . TYR A 1 90 ? -1.652 2.254 -5.463 1.00 97.12 90 TYR A N 1
ATOM 707 C CA . TYR A 1 90 ? -1.020 3.273 -6.297 1.00 97.12 90 TYR A CA 1
ATOM 708 C C . TYR A 1 90 ? 0.488 3.351 -6.039 1.00 97.12 90 TYR A C 1
ATOM 710 O O . TYR A 1 90 ? 0.974 2.948 -4.984 1.00 97.12 90 TYR A O 1
ATOM 718 N N . ASN A 1 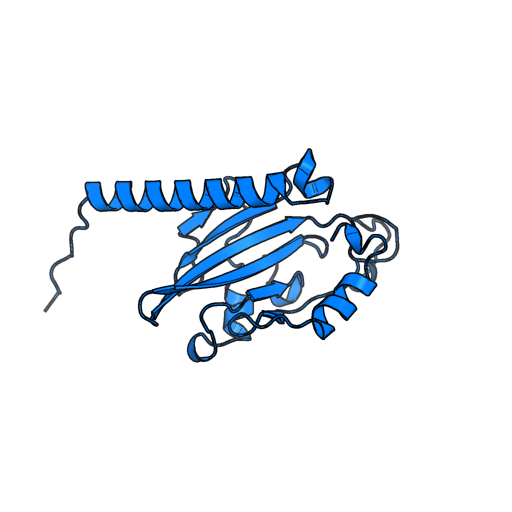91 ? 1.210 3.935 -6.989 1.00 95.12 91 ASN A N 1
ATOM 719 C CA . ASN A 1 91 ? 2.618 4.319 -6.843 1.00 95.12 91 ASN A CA 1
ATOM 720 C C . ASN A 1 91 ? 2.937 5.672 -7.502 1.00 95.12 91 ASN A C 1
ATOM 722 O O . ASN A 1 91 ? 4.091 6.086 -7.532 1.00 95.12 91 ASN A O 1
ATOM 726 N N . ASP A 1 92 ? 1.938 6.352 -8.072 1.00 94.88 92 ASP A N 1
ATOM 727 C CA . ASP A 1 92 ? 2.142 7.581 -8.835 1.00 94.88 92 ASP A CA 1
ATOM 728 C C . ASP A 1 92 ? 2.626 8.740 -7.924 1.00 94.88 92 ASP A C 1
ATOM 730 O O . ASP A 1 92 ? 1.874 9.207 -7.049 1.00 94.88 92 ASP A O 1
ATOM 734 N N . PRO A 1 93 ? 3.863 9.251 -8.116 1.00 92.88 93 PRO A N 1
ATOM 735 C CA . PRO A 1 93 ? 4.419 10.325 -7.288 1.00 92.88 93 PRO A CA 1
ATOM 736 C C . PRO A 1 93 ? 3.677 11.659 -7.439 1.00 92.88 93 PRO A C 1
ATOM 738 O O . PRO A 1 93 ? 3.659 12.479 -6.521 1.00 92.88 93 PRO A O 1
ATOM 741 N N . TYR A 1 94 ? 3.049 11.897 -8.592 1.00 92.69 94 TYR A N 1
ATOM 742 C CA . TYR A 1 94 ? 2.344 13.142 -8.882 1.00 92.69 94 TYR A CA 1
ATOM 743 C C . TYR A 1 94 ? 0.968 13.154 -8.225 1.00 92.69 94 TYR A C 1
ATOM 745 O O . TYR A 1 94 ? 0.613 14.133 -7.566 1.00 92.69 94 TYR A O 1
ATOM 753 N N . TRP A 1 95 ? 0.218 12.055 -8.338 1.00 92.31 95 TRP A N 1
ATOM 754 C CA . TRP A 1 95 ? -1.074 11.910 -7.658 1.00 92.31 95 TRP A CA 1
ATOM 755 C C . TRP A 1 95 ? -0.928 11.912 -6.140 1.00 92.31 95 TRP A C 1
ATOM 757 O O . TRP A 1 95 ? -1.725 12.538 -5.443 1.00 92.31 95 TRP A O 1
ATOM 767 N N . SER A 1 96 ? 0.119 11.266 -5.628 1.00 92.12 96 SER A N 1
ATOM 768 C CA . SER A 1 96 ? 0.434 11.257 -4.197 1.00 92.12 96 SER A CA 1
ATOM 769 C C . SER A 1 96 ? 1.050 12.567 -3.691 1.00 92.12 96 SER A C 1
ATOM 771 O O . SER A 1 96 ? 1.328 12.693 -2.500 1.00 92.12 96 SER A O 1
ATOM 773 N N . LYS A 1 97 ? 1.271 13.556 -4.573 1.00 92.00 97 LYS A N 1
ATOM 774 C CA . LYS A 1 97 ? 1.876 14.861 -4.249 1.00 92.00 97 LYS A CA 1
ATOM 775 C C . LYS A 1 97 ? 3.230 14.710 -3.543 1.00 92.00 97 LYS A C 1
ATOM 777 O O . LYS A 1 97 ? 3.558 15.475 -2.637 1.00 92.00 97 LYS A O 1
ATOM 782 N N . GLY A 1 98 ? 4.007 13.715 -3.968 1.00 90.25 98 GLY A N 1
ATOM 783 C CA . GLY A 1 98 ? 5.325 13.388 -3.432 1.00 90.25 98 GLY A CA 1
ATOM 784 C C . GLY A 1 98 ? 5.314 12.561 -2.147 1.00 90.25 98 GLY A C 1
ATOM 785 O O . GLY A 1 98 ? 6.380 12.374 -1.566 1.00 90.25 98 GLY A O 1
ATOM 786 N N . ALA A 1 99 ? 4.156 12.069 -1.685 1.00 89.56 99 ALA A N 1
ATOM 787 C CA . ALA A 1 99 ? 4.121 11.117 -0.574 1.00 89.56 99 ALA A CA 1
ATOM 788 C C . ALA A 1 99 ? 4.761 9.772 -0.958 1.00 89.56 99 ALA A C 1
ATOM 790 O O . ALA A 1 99 ? 5.400 9.144 -0.120 1.00 89.56 99 ALA A O 1
ATOM 791 N N . VAL A 1 100 ? 4.642 9.372 -2.228 1.00 91.19 100 VAL A N 1
ATOM 792 C CA . VAL A 1 100 ? 5.462 8.318 -2.836 1.00 91.19 100 VAL A CA 1
ATOM 793 C C . VAL A 1 100 ? 6.598 8.979 -3.614 1.00 91.19 100 VAL A C 1
ATOM 795 O O . VAL A 1 100 ? 6.349 9.872 -4.425 1.00 91.19 100 VAL A O 1
ATOM 798 N N . SER A 1 101 ? 7.847 8.578 -3.352 1.00 88.06 101 SER A N 1
ATOM 799 C CA . SER A 1 101 ? 9.025 9.260 -3.910 1.00 88.06 101 SER A CA 1
ATOM 800 C C . SER A 1 101 ? 9.482 8.742 -5.271 1.00 88.06 101 SER A C 1
ATOM 802 O O . SER A 1 101 ? 10.081 9.503 -6.028 1.00 88.06 101 SER A O 1
ATOM 804 N N . HIS A 1 102 ? 9.221 7.475 -5.594 1.00 90.06 102 HIS A N 1
ATOM 805 C CA . HIS A 1 102 ? 9.556 6.862 -6.887 1.00 90.06 102 HIS A CA 1
ATOM 806 C C . HIS A 1 102 ? 8.570 5.735 -7.218 1.00 90.06 102 HIS A C 1
ATOM 808 O O . HIS A 1 102 ? 7.769 5.350 -6.379 1.00 90.06 102 HIS A O 1
ATOM 814 N N . LEU A 1 103 ? 8.584 5.200 -8.436 1.00 92.38 103 LEU A N 1
ATOM 815 C CA . LEU A 1 103 ? 7.550 4.249 -8.871 1.00 92.38 103 LEU A CA 1
ATOM 816 C C . LEU A 1 103 ? 7.629 2.840 -8.233 1.00 92.38 103 LEU A C 1
ATOM 818 O O . LEU A 1 103 ? 6.578 2.222 -8.075 1.00 92.38 103 LEU A O 1
ATOM 822 N N . PRO A 1 104 ? 8.796 2.271 -7.870 1.00 92.62 104 PRO A N 1
ATOM 823 C CA . PRO A 1 104 ? 8.856 0.924 -7.273 1.00 92.62 104 PRO A CA 1
ATOM 824 C C . PRO A 1 104 ? 8.077 0.768 -5.963 1.00 92.62 104 PRO A C 1
ATOM 826 O O . PRO A 1 104 ? 7.732 -0.340 -5.561 1.00 92.62 104 PRO A O 1
ATOM 829 N N . ASP A 1 105 ? 7.802 1.887 -5.318 1.00 92.62 105 ASP A N 1
ATOM 830 C CA . ASP A 1 105 ? 7.109 2.028 -4.054 1.00 92.62 105 ASP A CA 1
ATOM 831 C C . ASP A 1 105 ? 5.596 1.884 -4.237 1.00 92.62 105 ASP A C 1
ATOM 833 O O . ASP A 1 105 ? 4.887 2.848 -4.533 1.00 92.62 105 ASP A O 1
ATOM 837 N N . MET A 1 106 ? 5.083 0.668 -4.051 1.00 94.44 106 MET A N 1
ATOM 838 C CA . MET A 1 106 ? 3.654 0.396 -4.183 1.00 94.44 106 MET A CA 1
ATOM 839 C C . MET A 1 106 ? 2.950 0.524 -2.839 1.00 94.44 106 MET A C 1
ATOM 841 O O . MET A 1 106 ? 3.302 -0.156 -1.874 1.00 94.44 106 MET A O 1
ATOM 845 N N . VAL A 1 107 ? 1.928 1.372 -2.793 1.00 95.75 107 VAL A N 1
ATOM 846 C CA . VAL A 1 107 ? 1.077 1.591 -1.624 1.00 95.75 107 VAL A CA 1
ATOM 847 C C . VAL A 1 107 ? -0.211 0.796 -1.779 1.00 95.75 107 VAL A C 1
ATOM 849 O O . VAL A 1 107 ? -0.826 0.789 -2.844 1.00 95.75 107 VAL A O 1
ATOM 852 N N . PHE A 1 108 ? -0.648 0.176 -0.691 1.00 96.69 108 PHE A N 1
ATOM 853 C CA . PHE A 1 108 ? -1.891 -0.564 -0.550 1.00 96.69 108 PHE A CA 1
ATOM 854 C C . PHE A 1 108 ? -2.697 0.040 0.596 1.00 96.69 108 PHE A C 1
ATOM 856 O O . PHE A 1 108 ? -2.202 0.159 1.714 1.00 96.69 108 PHE A O 1
ATOM 863 N N . VAL A 1 109 ? -3.955 0.396 0.340 1.00 97.69 109 VAL A N 1
ATOM 864 C CA . VAL A 1 109 ? -4.831 1.027 1.336 1.00 97.69 109 VAL A CA 1
ATOM 865 C C . VAL A 1 109 ? -6.153 0.280 1.414 1.00 97.69 109 VAL A C 1
ATOM 867 O O . VAL A 1 109 ? -6.862 0.155 0.415 1.00 97.69 109 VAL A O 1
ATOM 870 N N . ALA A 1 110 ? -6.509 -0.178 2.611 1.00 98.12 110 ALA A N 1
ATOM 871 C CA . ALA A 1 110 ? -7.794 -0.798 2.909 1.00 98.12 110 ALA A CA 1
ATOM 872 C C . ALA A 1 110 ? -8.586 0.079 3.898 1.00 98.12 110 ALA A C 1
ATOM 874 O O . ALA A 1 110 ? -8.077 0.383 4.983 1.00 98.12 110 ALA A O 1
ATOM 875 N N . PRO A 1 111 ? -9.824 0.497 3.577 1.00 98.25 111 PRO A N 1
ATOM 876 C CA . PRO A 1 111 ? -10.693 1.146 4.547 1.00 98.25 111 PRO A CA 1
ATOM 877 C C . PRO A 1 111 ? -11.136 0.141 5.618 1.00 98.25 111 PRO A C 1
ATOM 879 O O . PRO A 1 111 ? -11.489 -0.998 5.319 1.00 98.25 111 PRO A O 1
ATOM 882 N N . VAL A 1 112 ? -11.137 0.572 6.877 1.00 97.56 112 VAL A N 1
ATOM 883 C CA . VAL A 1 112 ? -11.507 -0.257 8.029 1.00 97.56 112 VAL A CA 1
ATOM 884 C C . VAL A 1 112 ? -12.873 0.175 8.539 1.00 97.56 112 VAL A C 1
ATOM 886 O O . VAL A 1 112 ? -13.052 1.319 8.966 1.00 97.56 112 VAL A O 1
ATOM 889 N N . PHE A 1 113 ? -13.829 -0.752 8.535 1.00 97.75 113 PHE A N 1
ATOM 890 C CA . PHE A 1 113 ? -15.195 -0.505 8.987 1.00 97.75 113 PHE A CA 1
ATOM 891 C C . PHE A 1 113 ? -15.488 -1.158 10.340 1.00 97.75 113 PHE A C 1
ATOM 893 O O . PHE A 1 113 ? -15.006 -2.242 10.660 1.00 97.75 113 PHE A O 1
ATOM 900 N N . SER A 1 114 ? -16.346 -0.516 11.130 1.00 96.19 114 SER A N 1
ATOM 901 C CA . SER A 1 114 ? -16.962 -1.107 12.318 1.00 96.19 114 SER A CA 1
ATOM 902 C C . SER A 1 114 ? -18.427 -0.712 12.357 1.00 96.19 114 SER A C 1
ATOM 904 O O . SER A 1 114 ? -18.750 0.468 12.291 1.00 96.19 114 SER A O 1
ATOM 906 N N . ARG A 1 115 ? -19.334 -1.694 12.441 1.00 94.56 115 ARG A N 1
ATOM 907 C CA . ARG A 1 115 ? -20.794 -1.452 12.442 1.00 94.56 115 ARG A CA 1
ATOM 908 C C . ARG A 1 115 ? -21.251 -0.544 11.283 1.00 94.56 115 ARG A C 1
ATOM 910 O O . ARG A 1 115 ? -22.094 0.325 11.478 1.00 94.56 115 ARG A O 1
ATOM 917 N N . SER A 1 116 ? -20.675 -0.756 10.097 1.00 92.44 116 SER A N 1
ATOM 918 C CA . SER A 1 116 ? -20.928 0.032 8.879 1.00 92.44 116 SER A CA 1
ATOM 919 C C . SER A 1 116 ? -20.466 1.497 8.923 1.00 92.44 116 SER A C 1
ATOM 921 O O . SER A 1 116 ? -20.790 2.252 8.014 1.00 92.44 116 SER A O 1
ATOM 923 N N . GLU A 1 117 ? -19.678 1.896 9.923 1.00 96.19 117 GLU A N 1
ATOM 924 C CA . GLU A 1 117 ? -19.008 3.198 9.978 1.00 96.19 117 GLU A CA 1
ATOM 925 C C . GLU A 1 117 ? -17.536 3.054 9.571 1.00 96.19 117 GLU A C 1
ATOM 927 O O . GLU A 1 117 ? -16.849 2.134 10.025 1.00 96.19 117 GLU A O 1
ATOM 932 N N . LEU A 1 118 ? -17.049 3.968 8.726 1.00 97.38 118 LEU A N 1
ATOM 933 C CA . LEU A 1 118 ? -15.632 4.070 8.385 1.00 97.38 118 LEU A CA 1
ATOM 934 C C . LEU A 1 118 ? -14.845 4.587 9.597 1.00 97.38 118 LEU A C 1
ATOM 936 O O . LEU A 1 118 ? -14.999 5.733 10.025 1.00 97.38 118 LEU A O 1
ATOM 940 N N . MET A 1 119 ? -13.965 3.744 10.127 1.00 96.75 119 MET A N 1
ATOM 941 C CA . MET A 1 119 ? -13.150 4.063 11.300 1.00 96.75 119 MET A CA 1
ATOM 942 C C . MET A 1 119 ? -11.804 4.685 10.922 1.00 96.75 119 MET A C 1
ATOM 944 O O . MET A 1 119 ? -11.268 5.503 11.672 1.00 96.75 119 MET A O 1
ATOM 948 N N . GLY A 1 120 ? -11.266 4.310 9.764 1.00 96.75 120 GLY A N 1
ATOM 949 C CA . GLY A 1 120 ? -9.954 4.730 9.294 1.00 96.75 120 GLY A CA 1
ATOM 950 C C . GLY A 1 120 ? -9.440 3.824 8.187 1.00 96.75 120 GLY A C 1
ATOM 951 O O . GLY A 1 120 ? -10.232 3.188 7.493 1.00 96.75 120 GLY A O 1
ATOM 952 N N . PHE A 1 121 ? -8.122 3.753 8.045 1.00 97.44 121 PHE A N 1
ATOM 953 C CA . PHE A 1 121 ? -7.464 2.990 6.991 1.00 97.44 121 PHE A CA 1
ATOM 954 C C . PHE A 1 121 ? -6.309 2.175 7.554 1.0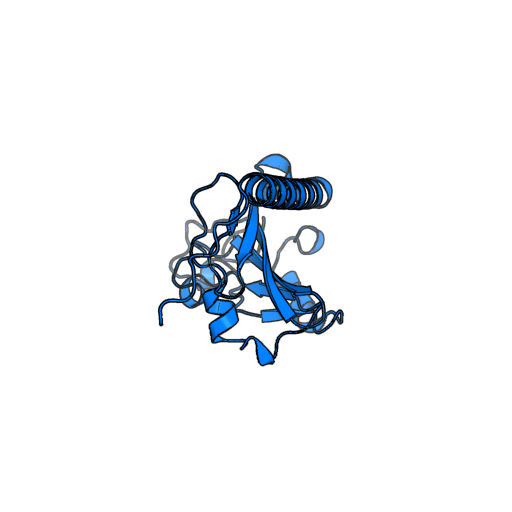0 97.44 121 PHE A C 1
ATOM 956 O O . PHE A 1 121 ? -5.550 2.664 8.391 1.00 97.44 121 PHE A O 1
ATOM 963 N N . ALA A 1 122 ? -6.175 0.947 7.070 1.00 96.62 122 ALA A N 1
ATOM 964 C CA . ALA A 1 122 ? -4.960 0.164 7.192 1.00 96.62 122 ALA A CA 1
ATOM 965 C C . ALA A 1 122 ? -4.167 0.325 5.896 1.00 96.62 122 ALA A C 1
ATOM 967 O O . ALA A 1 122 ? -4.720 0.220 4.801 1.00 96.62 122 ALA A O 1
ATOM 968 N N . GLU A 1 123 ? -2.881 0.595 6.031 1.00 95.69 123 GLU A N 1
ATOM 969 C CA . GLU A 1 123 ? -1.989 0.876 4.922 1.00 95.69 123 GLU A CA 1
ATOM 970 C C . GLU A 1 123 ? -0.752 -0.011 5.024 1.00 95.69 123 GLU A C 1
ATOM 972 O O . GLU A 1 123 ? -0.241 -0.295 6.114 1.00 95.69 123 GLU A O 1
ATOM 977 N N . ALA A 1 124 ? -0.315 -0.482 3.866 1.00 93.69 124 ALA A N 1
ATOM 978 C CA . ALA A 1 124 ? 0.948 -1.162 3.693 1.00 93.69 124 ALA A CA 1
ATOM 979 C C . ALA A 1 124 ? 1.616 -0.641 2.427 1.00 93.69 124 ALA A C 1
ATOM 981 O O . ALA A 1 124 ? 0.976 -0.494 1.390 1.00 93.69 124 ALA A O 1
ATOM 982 N N . TRP A 1 125 ? 2.919 -0.453 2.500 1.00 90.25 125 TRP A N 1
ATOM 983 C CA . TRP A 1 125 ? 3.745 0.032 1.415 1.00 90.25 125 TRP A CA 1
ATOM 984 C C . TRP A 1 125 ? 4.940 -0.883 1.263 1.00 90.25 125 TRP A C 1
ATOM 986 O O . TRP A 1 125 ? 5.538 -1.276 2.263 1.00 90.25 125 TRP A O 1
ATOM 996 N N . GLY A 1 126 ? 5.279 -1.245 0.033 1.00 91.31 126 GLY A N 1
ATOM 997 C CA . GLY A 1 126 ? 6.384 -2.150 -0.241 1.00 91.31 126 GLY A CA 1
ATOM 998 C C . GLY A 1 126 ? 7.153 -1.741 -1.480 1.00 91.31 126 GLY A C 1
ATOM 999 O O . GLY A 1 126 ? 6.568 -1.486 -2.534 1.00 91.31 126 GLY A O 1
ATOM 1000 N N . HIS A 1 127 ? 8.477 -1.748 -1.355 1.00 92.75 127 HIS A N 1
ATOM 1001 C CA . HIS A 1 127 ? 9.377 -1.507 -2.469 1.00 92.75 127 HIS A CA 1
ATOM 1002 C C . HIS A 1 127 ? 9.467 -2.766 -3.343 1.00 92.75 127 HIS A C 1
ATOM 1004 O O . HIS A 1 127 ? 10.063 -3.793 -2.980 1.00 92.75 127 HIS A O 1
ATOM 1010 N N . LEU A 1 128 ? 8.848 -2.710 -4.516 1.00 92.00 128 LEU A N 1
ATOM 1011 C CA . LEU A 1 128 ? 8.806 -3.814 -5.465 1.00 92.00 128 LEU A CA 1
ATOM 1012 C C . LEU A 1 128 ? 10.122 -3.923 -6.241 1.00 92.00 128 LEU A C 1
ATOM 1014 O O . LEU A 1 128 ? 10.767 -2.935 -6.584 1.00 92.00 128 LEU A O 1
ATOM 1018 N N . TRP A 1 129 ? 10.538 -5.159 -6.526 1.00 89.38 129 TRP A N 1
ATOM 1019 C CA . TRP A 1 129 ? 11.810 -5.422 -7.206 1.00 89.38 129 TRP A CA 1
ATOM 1020 C C . TRP A 1 129 ? 11.821 -4.934 -8.663 1.00 89.38 129 TRP A C 1
ATOM 1022 O O . TRP A 1 129 ? 12.843 -4.428 -9.124 1.00 89.38 129 TRP A O 1
ATOM 1032 N N . ASP A 1 130 ? 10.716 -5.114 -9.389 1.00 92.25 130 ASP A N 1
ATOM 1033 C CA . ASP A 1 130 ? 10.598 -4.753 -10.802 1.00 92.25 130 ASP A CA 1
ATOM 1034 C C . ASP A 1 130 ? 9.143 -4.433 -11.152 1.00 92.25 130 ASP A C 1
ATOM 1036 O O . ASP A 1 130 ? 8.244 -5.247 -10.936 1.00 92.25 130 ASP A O 1
ATOM 1040 N N . ILE A 1 131 ? 8.944 -3.258 -11.736 1.00 93.69 131 ILE A N 1
ATOM 1041 C CA . ILE A 1 131 ? 7.656 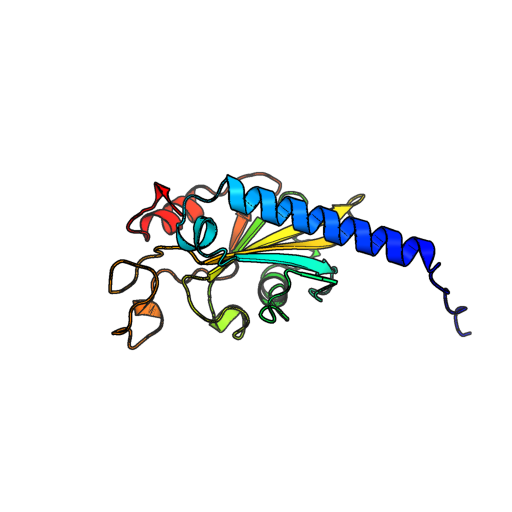-2.746 -12.221 1.00 93.69 131 ILE A CA 1
ATOM 1042 C C . ILE A 1 131 ? 7.764 -2.298 -13.693 1.00 93.69 131 ILE A C 1
ATOM 1044 O O . ILE A 1 131 ? 7.000 -1.448 -14.159 1.00 93.69 131 ILE A O 1
ATOM 1048 N N . GLY A 1 132 ? 8.755 -2.830 -14.417 1.00 93.56 132 GLY A N 1
ATOM 1049 C CA . GLY A 1 132 ? 9.106 -2.403 -15.770 1.00 93.56 132 GLY A CA 1
ATOM 1050 C C . GLY A 1 132 ? 10.211 -1.343 -15.809 1.00 93.56 132 GLY A C 1
ATOM 1051 O O . GLY A 1 132 ? 11.195 -1.435 -15.081 1.00 93.56 132 GLY A O 1
ATOM 1052 N N . GLY A 1 133 ? 10.104 -0.389 -16.734 1.00 92.81 133 GLY A N 1
ATOM 1053 C CA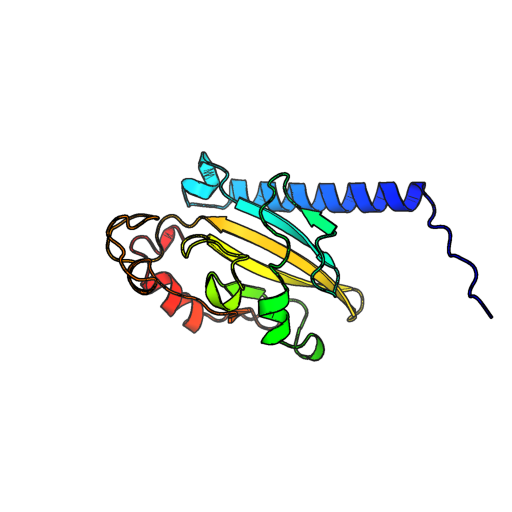 . GLY A 1 133 ? 11.082 0.690 -16.928 1.00 92.81 133 GLY A CA 1
ATOM 1054 C C . GLY A 1 133 ? 12.167 0.361 -17.956 1.00 92.81 133 GLY A C 1
ATOM 1055 O O . GLY A 1 133 ? 12.122 -0.685 -18.606 1.00 92.81 133 GLY A O 1
ATOM 1056 N N . LEU A 1 134 ? 13.144 1.253 -18.128 1.00 93.88 134 LEU A N 1
ATOM 1057 C CA . LEU A 1 134 ? 14.197 1.122 -19.146 1.00 93.88 134 LEU A CA 1
ATOM 1058 C C . LEU A 1 134 ? 15.096 -0.094 -18.920 1.00 93.88 134 LEU A C 1
ATOM 1060 O O . LEU A 1 134 ? 15.446 -0.796 -19.870 1.00 93.88 134 LEU A O 1
ATOM 1064 N N . MET A 1 135 ? 15.464 -0.346 -17.667 1.00 90.31 135 MET A N 1
ATOM 1065 C CA . MET A 1 135 ? 16.431 -1.375 -17.293 1.00 90.31 135 MET A CA 1
ATOM 1066 C C . MET A 1 135 ? 15.788 -2.397 -16.347 1.00 90.31 135 MET A C 1
ATOM 1068 O O . MET A 1 135 ? 14.863 -2.050 -15.615 1.00 90.31 135 MET A O 1
ATOM 1072 N N . PRO A 1 136 ? 16.245 -3.663 -16.343 1.00 89.25 136 PRO A N 1
ATOM 1073 C CA . PRO A 1 136 ? 15.839 -4.627 -15.327 1.00 89.25 136 PRO A CA 1
ATOM 1074 C C . PRO A 1 136 ? 16.229 -4.181 -13.915 1.00 89.25 136 PRO A C 1
ATOM 1076 O O . PRO A 1 136 ? 17.362 -3.750 -13.690 1.00 89.25 136 PRO A O 1
ATOM 1079 N N . GLY A 1 137 ? 15.321 -4.394 -12.964 1.00 84.12 137 GLY A N 1
ATOM 1080 C CA . GLY A 1 137 ? 15.509 -4.031 -11.562 1.00 84.12 137 GLY A CA 1
ATOM 1081 C C . GLY A 1 137 ? 14.721 -2.784 -11.176 1.00 84.12 137 GLY A C 1
ATOM 1082 O O . GLY A 1 137 ? 13.947 -2.243 -11.958 1.00 84.12 137 GLY A O 1
ATOM 1083 N N . SER A 1 138 ? 14.901 -2.351 -9.932 1.00 84.25 138 SER A N 1
ATOM 1084 C CA . SER A 1 138 ? 13.995 -1.372 -9.335 1.00 84.25 138 SER A CA 1
ATOM 1085 C C . SER A 1 138 ? 14.278 0.078 -9.745 1.00 84.25 138 SER A C 1
ATOM 1087 O O . SER A 1 138 ? 13.348 0.869 -9.802 1.00 84.25 138 SER A O 1
ATOM 1089 N N . ILE A 1 139 ? 15.532 0.464 -9.974 1.00 86.38 139 ILE A N 1
ATOM 1090 C CA . ILE A 1 139 ? 15.901 1.856 -10.270 1.00 86.38 139 ILE A CA 1
ATOM 1091 C C . ILE A 1 139 ? 16.547 1.878 -11.648 1.00 86.38 139 ILE A C 1
ATOM 1093 O O . ILE A 1 139 ? 17.415 1.052 -11.928 1.00 86.38 139 ILE A O 1
ATOM 1097 N N . SER A 1 140 ? 16.142 2.834 -12.486 1.00 89.94 140 SER A N 1
ATOM 1098 C CA . SER A 1 140 ? 16.714 3.079 -13.813 1.00 89.94 140 SER A CA 1
ATOM 1099 C C . SER A 1 140 ? 17.558 4.363 -13.785 1.00 89.94 140 SER A C 1
ATOM 1101 O O . SER A 1 140 ? 17.003 5.439 -13.966 1.00 89.94 140 SER A O 1
ATOM 1103 N N . PRO A 1 141 ? 18.889 4.299 -13.572 1.00 88.38 141 PRO A N 1
ATOM 1104 C CA . PRO A 1 141 ? 19.730 5.499 -13.446 1.00 88.38 141 PRO A CA 1
ATOM 1105 C C . PRO A 1 141 ? 19.768 6.375 -14.703 1.00 88.38 141 PRO A C 1
ATOM 1107 O O . PRO A 1 141 ? 19.990 7.577 -14.606 1.00 88.38 141 PRO A O 1
ATOM 1110 N N . ASP A 1 142 ? 19.539 5.771 -15.871 1.00 92.38 142 ASP A N 1
ATOM 1111 C CA . ASP A 1 142 ? 19.483 6.461 -17.164 1.00 92.38 142 ASP A CA 1
ATOM 1112 C C . ASP A 1 142 ? 18.080 7.024 -17.478 1.00 92.38 142 ASP A C 1
ATOM 1114 O O . ASP A 1 142 ? 17.842 7.533 -18.576 1.00 92.38 142 ASP A O 1
ATOM 1118 N N . ALA A 1 143 ? 17.121 6.920 -16.547 1.00 93.44 143 ALA A N 1
ATOM 1119 C CA . ALA A 1 143 ? 15.790 7.486 -16.721 1.00 93.44 143 ALA A CA 1
ATOM 1120 C C . ALA A 1 143 ? 15.855 9.020 -16.764 1.00 93.44 143 ALA A C 1
ATOM 1122 O O . ALA A 1 143 ? 16.280 9.686 -15.826 1.00 93.44 143 ALA A O 1
ATOM 1123 N N . THR A 1 144 ? 15.404 9.586 -17.881 1.00 95.25 144 THR A N 1
ATOM 1124 C CA . THR A 1 144 ? 15.278 11.038 -18.082 1.00 95.25 144 THR A CA 1
ATOM 1125 C C . THR A 1 144 ? 13.870 11.573 -17.824 1.00 95.25 144 THR A C 1
ATOM 1127 O O . THR A 1 144 ? 13.676 12.785 -17.775 1.00 95.25 144 THR A O 1
ATOM 1130 N N . GLU A 1 145 ? 12.880 10.690 -17.708 1.00 93.00 145 GLU A N 1
ATOM 1131 C CA . GLU A 1 145 ? 11.484 11.022 -17.430 1.00 93.00 145 GLU A CA 1
ATOM 1132 C C . GLU A 1 145 ? 10.808 9.892 -16.647 1.00 93.00 145 GLU A C 1
ATOM 1134 O O . GLU A 1 145 ? 11.250 8.749 -16.693 1.00 93.00 145 GLU A O 1
ATOM 1139 N N . THR A 1 146 ? 9.709 10.189 -15.954 1.00 91.56 146 THR A N 1
ATOM 1140 C CA . THR A 1 146 ? 9.013 9.216 -15.090 1.00 91.56 146 THR A CA 1
ATOM 1141 C C . THR A 1 146 ? 8.533 7.966 -15.841 1.00 91.56 146 THR A C 1
ATOM 1143 O O . THR A 1 146 ? 8.573 6.861 -15.310 1.00 91.56 146 THR A O 1
ATOM 1146 N N . PHE A 1 147 ? 8.166 8.101 -17.120 1.00 92.50 147 PHE A N 1
ATOM 1147 C CA . PHE A 1 147 ? 7.692 6.989 -17.952 1.00 92.50 147 PHE A CA 1
ATOM 1148 C C . PHE A 1 147 ? 8.790 5.957 -18.260 1.00 92.50 147 PHE A C 1
ATOM 1150 O O . PHE A 1 147 ? 8.500 4.847 -18.704 1.00 92.50 147 PHE A O 1
ATOM 1157 N N . HIS A 1 148 ? 10.052 6.302 -18.001 1.00 94.69 148 HIS A N 1
ATOM 1158 C CA . HIS A 1 148 ? 11.192 5.398 -18.087 1.00 94.69 148 HIS A CA 1
ATOM 1159 C C . HIS A 1 148 ? 11.383 4.534 -16.832 1.00 94.69 148 HIS A C 1
ATOM 1161 O O . HIS A 1 148 ? 12.179 3.596 -16.865 1.00 94.69 148 HIS A O 1
ATOM 1167 N N . GLU A 1 149 ? 10.670 4.815 -15.741 1.00 93.12 149 GLU A N 1
ATOM 1168 C CA . GLU A 1 149 ? 10.846 4.132 -14.453 1.00 93.12 149 GLU A CA 1
ATOM 1169 C C . GLU A 1 149 ? 9.875 2.963 -14.235 1.00 93.12 149 GLU A C 1
ATOM 1171 O O . GLU A 1 149 ? 10.029 2.210 -13.277 1.00 93.12 149 GLU A O 1
ATOM 1176 N N . GLY A 1 150 ? 8.913 2.759 -15.140 1.00 94.00 150 GLY A N 1
ATOM 1177 C CA . GLY A 1 150 ? 7.981 1.633 -15.093 1.00 94.00 150 GLY A CA 1
ATOM 1178 C C . GLY A 1 150 ? 6.522 2.052 -15.141 1.00 94.00 150 GLY A C 1
ATOM 1179 O O . GLY A 1 150 ? 6.182 3.143 -15.598 1.00 94.00 150 GLY A O 1
ATOM 1180 N N . ILE A 1 151 ? 5.644 1.140 -14.725 1.00 95.44 151 ILE A N 1
ATOM 1181 C CA . ILE A 1 151 ? 4.208 1.402 -14.720 1.00 95.44 151 ILE A CA 1
ATOM 1182 C C . ILE A 1 151 ? 3.848 2.445 -13.654 1.00 95.44 151 ILE A C 1
ATOM 1184 O O . ILE A 1 151 ? 4.162 2.295 -12.474 1.00 95.44 151 ILE A O 1
ATOM 1188 N N . LEU A 1 152 ? 3.143 3.487 -14.092 1.00 94.88 152 LEU A N 1
ATOM 1189 C CA . LEU A 1 152 ? 2.480 4.461 -13.232 1.00 94.88 152 LEU A CA 1
ATOM 1190 C C . LEU A 1 152 ? 1.055 3.995 -12.956 1.00 94.88 152 LEU A C 1
ATOM 1192 O O . LEU A 1 152 ? 0.245 3.842 -13.873 1.00 94.88 152 LEU A O 1
ATOM 1196 N N . VAL A 1 153 ? 0.759 3.771 -11.684 1.00 97.00 153 VAL A N 1
ATOM 1197 C CA . VAL A 1 153 ? -0.541 3.340 -11.193 1.00 97.00 153 VAL A CA 1
ATOM 1198 C C . VAL A 1 153 ? -1.137 4.496 -10.390 1.00 97.00 153 VAL A C 1
ATOM 1200 O O . VAL A 1 153 ? -0.685 4.754 -9.268 1.00 97.00 153 VAL A O 1
ATOM 1203 N N . PRO A 1 154 ? -2.141 5.210 -10.938 1.00 96.38 154 PRO A N 1
ATOM 1204 C CA . PRO A 1 154 ? -2.902 6.180 -10.158 1.00 96.38 154 PRO A CA 1
ATOM 1205 C C . PRO A 1 154 ? -3.726 5.444 -9.088 1.00 96.38 154 PRO A C 1
ATOM 1207 O O . PRO A 1 154 ? -3.864 4.219 -9.178 1.00 96.38 154 PRO A O 1
ATOM 1210 N N . PRO A 1 155 ? -4.338 6.147 -8.116 1.00 96.81 155 PRO A N 1
ATOM 1211 C CA . PRO A 1 155 ? -5.281 5.551 -7.171 1.00 96.81 155 PRO A CA 1
ATOM 1212 C C . PRO A 1 155 ? -6.277 4.607 -7.856 1.00 96.81 155 PRO A C 1
ATOM 1214 O O . PRO A 1 155 ? -7.189 5.019 -8.576 1.00 96.81 155 PRO A O 1
ATOM 1217 N N . THR A 1 156 ? -6.108 3.305 -7.645 1.00 97.88 156 THR A N 1
ATOM 1218 C CA . THR A 1 156 ? -6.847 2.275 -8.378 1.00 97.88 156 THR A CA 1
ATOM 1219 C C . THR A 1 156 ? -7.417 1.255 -7.414 1.00 97.88 156 THR A C 1
ATOM 1221 O O . THR A 1 156 ? -6.699 0.640 -6.633 1.00 97.88 156 THR A O 1
ATOM 1224 N N . ARG A 1 157 ? -8.731 1.038 -7.480 1.00 97.94 157 ARG A N 1
ATOM 1225 C CA . ARG A 1 157 ? -9.406 0.012 -6.684 1.00 97.94 157 ARG A CA 1
ATOM 1226 C C . ARG A 1 157 ? -9.210 -1.379 -7.299 1.00 97.94 157 ARG A C 1
ATOM 1228 O O . ARG A 1 157 ? -9.720 -1.645 -8.388 1.00 97.94 157 ARG A O 1
ATOM 1235 N N . ILE A 1 158 ? -8.534 -2.270 -6.575 1.00 98.00 158 ILE A N 1
ATOM 1236 C CA . ILE A 1 158 ? -8.271 -3.663 -6.985 1.00 98.00 158 ILE A CA 1
ATOM 1237 C C . ILE A 1 158 ? -9.164 -4.689 -6.292 1.00 98.00 158 ILE A C 1
ATOM 1239 O O . ILE A 1 158 ? -9.345 -5.778 -6.825 1.00 98.00 158 ILE A O 1
ATOM 1243 N N . TYR A 1 159 ? -9.765 -4.345 -5.152 1.00 98.50 159 TYR A N 1
ATOM 1244 C CA . TYR A 1 159 ? -10.897 -5.088 -4.601 1.00 98.50 159 TYR A CA 1
ATOM 1245 C C . TYR A 1 159 ? -12.095 -4.167 -4.444 1.00 98.50 159 TYR A C 1
ATOM 1247 O O . TYR A 1 159 ? -11.955 -3.037 -3.977 1.00 98.50 159 TYR A O 1
ATOM 1255 N N . ARG A 1 160 ? -13.276 -4.664 -4.815 1.00 97.88 160 ARG A N 1
ATOM 1256 C CA . ARG A 1 160 ? -14.556 -4.000 -4.583 1.00 97.88 160 ARG A CA 1
ATOM 1257 C C . ARG A 1 160 ? -15.453 -4.894 -3.743 1.00 97.88 160 ARG A C 1
ATOM 1259 O O . ARG A 1 160 ? -15.971 -5.881 -4.256 1.00 97.88 160 ARG A O 1
ATOM 1266 N N . ALA A 1 161 ? -15.651 -4.54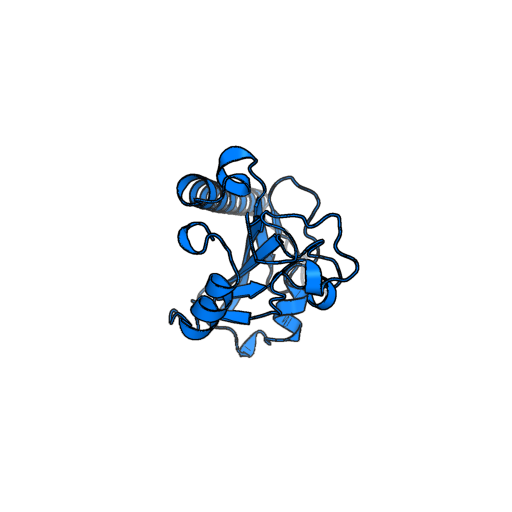6 -2.475 1.00 97.00 161 ALA A N 1
ATOM 1267 C CA . ALA A 1 161 ? -16.429 -5.333 -1.520 1.00 97.00 161 ALA A CA 1
ATOM 1268 C C . ALA A 1 161 ? -16.057 -6.832 -1.536 1.00 97.00 161 ALA A C 1
ATOM 1270 O O . ALA A 1 161 ? -16.911 -7.704 -1.699 1.00 97.00 161 ALA A O 1
ATOM 1271 N N . GLY A 1 162 ? -14.755 -7.126 -1.458 1.00 97.31 162 GLY A N 1
ATOM 1272 C CA . GLY A 1 162 ? -14.214 -8.487 -1.484 1.00 97.31 162 GLY A CA 1
ATOM 1273 C C . GLY A 1 162 ? -14.091 -9.120 -2.875 1.00 97.31 162 GLY A C 1
ATOM 1274 O O . GLY A 1 162 ? -13.559 -10.221 -2.984 1.00 97.31 162 GLY A O 1
ATOM 1275 N N . GLN A 1 163 ? -14.526 -8.449 -3.946 1.00 98.19 163 GLN A N 1
ATOM 1276 C CA . GLN A 1 163 ? -14.367 -8.942 -5.318 1.00 98.19 163 GLN A CA 1
ATOM 1277 C C . GLN A 1 163 ? -13.088 -8.403 -5.953 1.00 98.19 163 GLN A C 1
ATOM 1279 O O . GLN A 1 163 ? -12.934 -7.190 -6.104 1.00 98.19 163 GLN A O 1
ATOM 1284 N N . PHE A 1 164 ? -12.189 -9.307 -6.338 1.00 98.00 164 PHE A N 1
ATOM 1285 C CA . PHE A 1 164 ? -10.912 -8.973 -6.958 1.00 98.00 164 PHE A CA 1
ATOM 1286 C C . PHE A 1 164 ? -11.071 -8.531 -8.417 1.00 98.00 164 PHE A C 1
ATOM 1288 O O . PHE A 1 164 ? -11.798 -9.150 -9.193 1.00 98.00 164 PHE A O 1
ATOM 1295 N N . ASN A 1 165 ? -10.356 -7.479 -8.804 1.00 97.81 165 ASN A N 1
ATOM 1296 C CA . ASN A 1 165 ? -10.291 -6.999 -10.175 1.00 97.81 165 ASN A CA 1
ATOM 1297 C C . ASN A 1 165 ? -9.092 -7.619 -10.907 1.00 97.81 165 ASN A C 1
ATOM 1299 O O . ASN A 1 165 ? -8.001 -7.046 -10.963 1.00 97.81 165 ASN A O 1
ATOM 1303 N N . GLU A 1 166 ? -9.317 -8.796 -11.489 1.00 97.56 166 GLU A N 1
ATOM 1304 C CA . GLU A 1 166 ? -8.288 -9.541 -12.221 1.00 97.56 166 GLU A CA 1
ATOM 1305 C C . GLU A 1 166 ? -7.746 -8.790 -13.442 1.00 97.56 166 GLU A C 1
ATOM 1307 O O . GLU A 1 166 ? -6.576 -8.938 -13.775 1.00 97.56 166 GLU A O 1
ATOM 1312 N N . GLU A 1 167 ? -8.566 -7.981 -14.115 1.00 97.56 167 GLU A N 1
ATOM 1313 C CA . GLU A 1 167 ? -8.166 -7.274 -15.336 1.00 97.56 167 GLU A CA 1
ATOM 1314 C C . GLU A 1 167 ? -7.097 -6.214 -15.042 1.00 97.56 167 GLU A C 1
ATOM 1316 O O . GLU A 1 167 ? -6.061 -6.170 -15.710 1.00 97.56 167 GLU A O 1
ATOM 1321 N N . VAL A 1 168 ? -7.305 -5.414 -13.989 1.00 96.00 168 VAL A N 1
ATOM 1322 C CA . VAL A 1 168 ? -6.321 -4.417 -13.536 1.00 96.00 168 VAL A CA 1
ATOM 1323 C C . VAL A 1 168 ? -5.020 -5.099 -13.134 1.00 96.00 168 VAL A C 1
ATOM 1325 O O . VAL A 1 168 ? -3.944 -4.686 -13.568 1.00 96.00 168 VAL A O 1
ATOM 1328 N N . MET A 1 169 ? -5.107 -6.178 -12.356 1.00 95.25 169 MET A N 1
ATOM 1329 C CA . MET A 1 169 ? -3.908 -6.878 -11.903 1.00 95.25 169 MET A CA 1
ATOM 1330 C C . MET A 1 169 ? -3.184 -7.598 -13.035 1.00 95.25 169 MET A C 1
ATOM 1332 O O . MET A 1 169 ? -1.958 -7.592 -13.065 1.00 95.25 169 MET A O 1
ATOM 1336 N N . ARG A 1 170 ? -3.899 -8.130 -14.030 1.00 96.44 170 ARG A N 1
ATOM 1337 C CA . ARG A 1 170 ? -3.286 -8.702 -15.235 1.00 96.44 170 ARG A CA 1
ATOM 1338 C C . ARG A 1 170 ? -2.486 -7.653 -16.003 1.00 96.44 170 ARG A C 1
ATOM 1340 O O . ARG A 1 170 ? -1.380 -7.946 -16.454 1.00 96.44 170 ARG A O 1
ATOM 1347 N N . MET A 1 171 ? -3.022 -6.440 -16.141 1.00 96.00 171 MET A N 1
ATOM 1348 C CA . MET A 1 171 ? -2.305 -5.331 -16.774 1.00 96.00 171 MET A CA 1
ATOM 1349 C C . MET A 1 171 ? -1.076 -4.917 -15.963 1.00 96.00 171 MET A C 1
ATOM 1351 O O . MET A 1 171 ? 0.002 -4.765 -16.534 1.00 96.00 171 MET A O 1
ATOM 1355 N N . PHE A 1 172 ? -1.218 -4.777 -14.646 1.00 95.62 172 PHE A N 1
ATOM 1356 C CA . PHE A 1 172 ? -0.120 -4.413 -13.756 1.00 95.62 172 PHE A CA 1
ATOM 1357 C C . PHE A 1 172 ? 1.019 -5.441 -13.799 1.00 95.62 172 PHE A C 1
ATOM 1359 O O . PHE A 1 172 ? 2.140 -5.104 -14.179 1.00 95.62 172 PHE A O 1
ATOM 1366 N N . LEU A 1 173 ? 0.718 -6.714 -13.524 1.00 94.75 173 LEU A N 1
ATOM 1367 C CA . LEU A 1 173 ? 1.710 -7.791 -13.477 1.00 94.75 173 LEU A CA 1
ATOM 1368 C C . LEU A 1 173 ? 2.432 -7.966 -14.813 1.00 94.75 173 LEU A C 1
ATOM 1370 O O . LEU A 1 173 ? 3.630 -8.240 -14.840 1.00 94.75 173 LEU A O 1
ATOM 1374 N N . ARG A 1 174 ? 1.740 -7.759 -15.943 1.00 95.12 174 ARG A N 1
ATOM 1375 C CA . ARG A 1 174 ? 2.357 -7.900 -17.266 1.00 95.12 174 ARG A CA 1
ATOM 1376 C C . ARG A 1 174 ? 3.487 -6.898 -17.524 1.00 95.12 174 ARG A C 1
ATOM 1378 O O . ARG A 1 174 ? 4.332 -7.170 -18.376 1.00 95.12 174 ARG A O 1
ATOM 1385 N N . ASN A 1 175 ? 3.502 -5.769 -16.819 1.00 94.19 175 ASN A N 1
ATOM 1386 C CA . ASN A 1 175 ? 4.549 -4.759 -16.948 1.00 94.19 175 ASN A CA 1
ATOM 1387 C C . ASN A 1 175 ? 5.805 -5.083 -16.127 1.00 94.19 175 ASN A C 1
ATOM 1389 O O . ASN A 1 175 ? 6.816 -4.413 -16.304 1.00 94.19 175 ASN A O 1
ATOM 1393 N N . SER A 1 176 ? 5.778 -6.127 -15.294 1.00 93.69 176 SER A N 1
ATOM 1394 C CA . SER A 1 176 ? 6.970 -6.625 -14.614 1.00 93.69 176 SER A CA 1
ATOM 1395 C C . SER A 1 176 ? 7.688 -7.693 -15.440 1.00 93.69 176 SER A C 1
ATOM 1397 O O . SER A 1 176 ? 7.075 -8.536 -16.101 1.00 93.69 176 SER A O 1
ATOM 1399 N N . ARG A 1 177 ? 9.018 -7.707 -15.347 1.00 93.81 177 ARG A N 1
ATOM 1400 C CA . ARG A 1 177 ? 9.871 -8.804 -15.833 1.00 93.81 177 ARG A CA 1
ATOM 1401 C C . ARG A 1 177 ? 9.762 -10.052 -14.953 1.00 93.81 177 ARG A C 1
ATOM 1403 O O . ARG A 1 177 ? 10.112 -11.138 -15.411 1.00 93.81 177 ARG A O 1
ATOM 1410 N N . PHE A 1 178 ? 9.279 -9.900 -13.718 1.00 91.12 178 PHE A N 1
ATOM 1411 C CA . PHE A 1 178 ? 9.159 -10.959 -12.713 1.00 91.12 178 PHE A CA 1
ATOM 1412 C C . PHE A 1 178 ? 7.741 -10.994 -12.111 1.00 91.12 178 PHE A C 1
ATOM 1414 O O . PHE A 1 178 ? 7.595 -10.815 -10.904 1.00 91.12 178 PHE A O 1
ATOM 1421 N N . PRO A 1 179 ? 6.688 -11.244 -12.915 1.00 90.81 179 PRO A N 1
ATOM 1422 C CA . PRO A 1 179 ? 5.293 -11.152 -12.465 1.00 90.81 179 PRO A CA 1
ATOM 1423 C C . PRO A 1 179 ? 4.958 -12.070 -11.280 1.00 90.81 179 PRO A C 1
ATOM 1425 O O . PRO A 1 179 ? 4.076 -11.757 -10.499 1.00 90.81 179 PRO A O 1
ATOM 1428 N N . GLU A 1 180 ? 5.676 -13.183 -11.120 1.00 87.50 180 GLU A N 1
ATOM 1429 C CA . GLU A 1 180 ? 5.479 -14.138 -10.019 1.00 87.50 180 GLU A CA 1
ATOM 1430 C C . GLU A 1 180 ? 6.014 -13.624 -8.662 1.00 87.50 180 GLU A C 1
ATOM 1432 O O . GLU A 1 180 ? 5.781 -14.253 -7.633 1.00 87.50 180 GLU A O 1
ATOM 1437 N N . MET A 1 181 ? 6.819 -12.553 -8.661 1.00 83.44 181 MET A N 1
ATOM 1438 C CA . MET A 1 181 ? 7.503 -12.000 -7.478 1.00 83.44 181 MET A CA 1
ATOM 1439 C C . MET A 1 181 ? 6.940 -10.646 -7.025 1.00 83.44 181 MET A C 1
ATOM 1441 O O . MET A 1 181 ? 7.471 -10.064 -6.073 1.00 83.44 181 MET A O 1
ATOM 1445 N N . VAL A 1 182 ? 5.929 -10.143 -7.735 1.00 77.81 182 VAL A N 1
ATOM 1446 C CA . VAL A 1 182 ? 5.292 -8.838 -7.533 1.00 77.81 182 VAL A CA 1
ATOM 1447 C C . VAL A 1 182 ? 3.956 -9.000 -6.825 1.00 77.81 182 VAL A C 1
ATOM 1449 O O . VAL A 1 182 ? 3.182 -9.897 -7.223 1.00 77.81 182 VAL A O 1
#

Foldseek 3Di:
DDDPPPPDDPVVVVVVVVVQVVVQVVVLVVQQVPALACCCPPVVQKKKFWFFPVQATDDMDPDPQAGQPCVLLCVVAPPVQADQFKKKKFQACVSSVNSRPARQKMKMWGFDDDPNDGGTIIIMIHRGFWQAAQDHGQDDPPDPDRVRRHDGGGTDIQTDNNRGDVPVLVVRLVRGPCSVRD